Protein AF-A0A062VQ70-F1 (afdb_monomer_lite)

Secondary structure (DSSP, 8-state):
--------SS-----EEE------SS--HHHHHHHHHHS-PPPPPGGGGHHHHHHTTTTS-HHHHHHHHHHHHHT-PEEES-HHHHHHHTTTS-EEE-

Structure (mmCIF, N/CA/C/O backbone):
data_AF-A0A062VQ70-F1
#
_entry.id   AF-A0A062VQ70-F1
#
loop_
_atom_site.group_PDB
_atom_site.id
_atom_site.type_symbol
_atom_site.label_atom_id
_atom_site.label_alt_id
_atom_site.label_comp_id
_atom_site.label_asym_id
_atom_site.label_entity_id
_atom_site.label_seq_id
_atom_site.pdbx_PDB_ins_code
_atom_site.Cartn_x
_atom_site.Cartn_y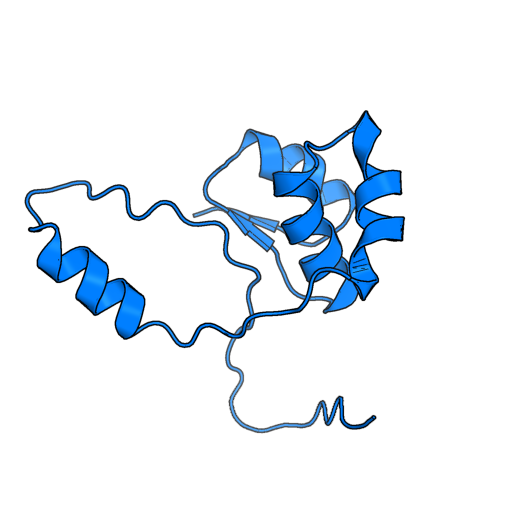
_atom_site.Cartn_z
_atom_site.occupancy
_atom_site.B_iso_or_equiv
_atom_site.auth_seq_id
_atom_site.auth_comp_id
_atom_site.auth_asym_id
_atom_site.auth_atom_id
_atom_site.pdbx_PDB_model_num
ATOM 1 N N . MET A 1 1 ? -19.075 9.753 -16.438 1.00 35.66 1 MET A N 1
ATOM 2 C CA . MET A 1 1 ? -17.696 9.437 -16.864 1.00 35.66 1 MET A CA 1
ATOM 3 C C . MET A 1 1 ? -17.394 8.072 -16.251 1.00 35.66 1 MET A C 1
ATOM 5 O O . MET A 1 1 ? -16.837 8.026 -15.170 1.00 35.66 1 MET A O 1
ATOM 9 N N . ARG A 1 2 ? -18.171 7.040 -16.635 1.00 33.22 2 ARG A N 1
ATOM 10 C CA . ARG A 1 2 ? -17.973 6.124 -17.792 1.00 33.22 2 ARG A CA 1
ATOM 11 C C . ARG A 1 2 ? -16.600 5.462 -17.656 1.00 33.22 2 ARG A C 1
ATOM 13 O O . ARG A 1 2 ? -15.625 6.194 -17.699 1.00 33.22 2 ARG A O 1
ATOM 20 N N . ASP A 1 3 ? -16.415 4.170 -17.455 1.00 35.50 3 ASP A N 1
ATOM 21 C CA . ASP A 1 3 ? -17.268 2.989 -17.533 1.00 35.50 3 ASP A CA 1
ATOM 22 C C . ASP A 1 3 ? -16.552 1.955 -16.652 1.00 35.50 3 ASP A C 1
ATOM 24 O O . ASP A 1 3 ? -15.438 1.548 -16.973 1.00 35.50 3 ASP A O 1
ATOM 28 N N . LEU A 1 4 ? -17.132 1.573 -15.512 1.00 38.94 4 LEU A N 1
ATOM 29 C CA . LEU A 1 4 ? -16.719 0.356 -14.809 1.00 38.94 4 LEU A CA 1
ATOM 30 C C . LEU A 1 4 ? -17.480 -0.789 -15.475 1.00 38.94 4 LEU A C 1
ATOM 32 O O . LEU A 1 4 ? -18.385 -1.371 -14.875 1.00 38.94 4 LEU A O 1
ATOM 36 N N . ASP A 1 5 ? -17.166 -1.044 -16.750 1.00 34.53 5 ASP A N 1
ATOM 37 C CA . ASP A 1 5 ? -17.688 -2.194 -17.486 1.00 34.53 5 ASP A CA 1
ATOM 38 C C . ASP A 1 5 ? -16.966 -3.448 -16.994 1.00 34.53 5 ASP A C 1
ATOM 40 O O . ASP A 1 5 ? -16.031 -4.012 -17.562 1.00 34.53 5 ASP A O 1
ATOM 44 N N . LEU A 1 6 ? -17.401 -3.811 -15.800 1.00 46.19 6 LEU A N 1
ATOM 45 C CA . LEU A 1 6 ? -17.066 -4.977 -15.038 1.00 46.19 6 LEU A CA 1
ATOM 46 C C . LEU A 1 6 ? -17.761 -6.187 -15.669 1.00 46.19 6 LEU A C 1
ATOM 48 O O . LEU A 1 6 ? -18.594 -6.780 -14.992 1.00 46.19 6 LEU A O 1
ATOM 52 N N . LYS A 1 7 ? -17.466 -6.596 -16.916 1.00 38.22 7 LYS A N 1
ATOM 53 C CA . LYS A 1 7 ? -17.836 -7.949 -17.390 1.00 38.22 7 LYS A CA 1
ATOM 54 C C . LYS A 1 7 ? -16.847 -8.610 -18.361 1.00 38.22 7 LYS A C 1
ATOM 56 O O . LYS A 1 7 ? -16.865 -8.392 -19.561 1.00 38.22 7 LYS A O 1
ATOM 61 N N . ARG A 1 8 ? -16.216 -9.652 -17.802 1.00 44.41 8 ARG A N 1
ATOM 62 C CA . ARG A 1 8 ? -16.180 -11.031 -18.335 1.00 44.41 8 ARG A CA 1
ATOM 63 C C . ARG A 1 8 ? -15.341 -11.278 -19.593 1.00 44.41 8 ARG A C 1
ATOM 65 O O . ARG A 1 8 ? -15.854 -11.311 -20.703 1.00 44.41 8 ARG A O 1
ATOM 72 N N . GLY A 1 9 ? -14.100 -11.701 -19.377 1.00 31.05 9 GLY A N 1
ATOM 73 C CA . GLY A 1 9 ? -13.354 -12.481 -20.362 1.00 31.05 9 GLY A CA 1
ATOM 74 C C . GLY A 1 9 ? -11.879 -12.521 -20.005 1.00 31.05 9 GLY A C 1
ATOM 75 O O . GLY A 1 9 ? -11.196 -11.530 -20.195 1.00 31.05 9 GLY A O 1
ATOM 76 N N . VAL A 1 10 ? -11.403 -13.670 -19.519 1.00 35.78 10 VAL A N 1
ATOM 77 C CA . VAL A 1 10 ? -10.066 -13.903 -18.938 1.00 35.78 10 VAL A CA 1
ATOM 78 C C . VAL A 1 10 ? -9.961 -13.393 -17.495 1.00 35.78 10 VAL A C 1
ATOM 80 O O . VAL A 1 10 ? -9.887 -12.200 -17.232 1.00 35.78 10 VAL A O 1
ATOM 83 N N . LEU A 1 11 ? -9.964 -14.323 -16.535 1.00 36.91 11 LEU A N 1
ATOM 84 C CA . LEU A 1 11 ? -9.667 -14.065 -15.123 1.00 36.91 11 LEU A CA 1
ATOM 85 C C . LEU A 1 11 ? -8.200 -13.624 -14.993 1.00 36.91 11 LEU A C 1
ATOM 87 O O . LEU A 1 11 ? -7.331 -14.428 -14.667 1.00 36.91 11 LEU A O 1
ATOM 91 N N . ARG A 1 12 ? -7.905 -12.360 -15.300 1.00 53.69 12 ARG A N 1
ATOM 92 C CA . ARG A 1 12 ? -6.642 -11.737 -14.907 1.00 53.69 12 ARG A CA 1
ATOM 93 C C . ARG A 1 12 ? -6.784 -11.346 -13.440 1.00 53.69 12 ARG A C 1
ATOM 95 O O . ARG A 1 12 ? -7.698 -10.587 -13.120 1.00 53.69 12 ARG A O 1
ATOM 102 N N . PRO A 1 13 ? -5.976 -11.901 -12.525 1.00 58.41 13 PRO A N 1
ATOM 103 C CA . PRO A 1 13 ? -6.093 -11.535 -11.129 1.00 58.41 13 PRO A CA 1
ATOM 104 C C . PRO A 1 13 ? -5.523 -10.121 -10.968 1.00 58.41 13 PRO A C 1
ATOM 106 O O . PRO A 1 13 ? -4.321 -9.895 -11.100 1.00 58.41 13 PRO A O 1
ATOM 109 N N . TYR A 1 14 ? -6.414 -9.154 -10.760 1.00 62.94 14 TYR A N 1
ATOM 110 C CA . TYR A 1 14 ? -6.041 -7.777 -10.470 1.00 62.94 14 TYR A CA 1
ATOM 111 C C . TYR A 1 14 ? -5.563 -7.699 -9.019 1.00 62.94 14 TYR A C 1
ATOM 113 O O . TYR A 1 14 ? -6.266 -8.126 -8.105 1.00 62.94 14 TYR A O 1
ATOM 121 N N . PHE A 1 15 ? -4.371 -7.145 -8.810 1.00 69.25 15 PHE A N 1
ATOM 122 C CA . PHE A 1 15 ? -3.808 -6.898 -7.486 1.00 69.25 15 PHE A CA 1
ATOM 123 C C . PHE A 1 15 ? -3.347 -5.452 -7.395 1.00 69.25 15 PHE A C 1
ATOM 125 O O . PHE A 1 15 ? -2.722 -4.934 -8.323 1.00 69.25 15 PHE A O 1
ATOM 132 N N . VAL A 1 16 ? -3.566 -4.822 -6.243 1.00 73.56 16 VAL A N 1
ATOM 133 C CA . VAL A 1 16 ? -2.843 -3.590 -5.922 1.00 73.56 16 VAL A CA 1
ATOM 134 C C . VAL A 1 16 ? -1.451 -3.991 -5.449 1.00 73.56 16 VAL A C 1
ATOM 136 O O . VAL A 1 16 ? -1.30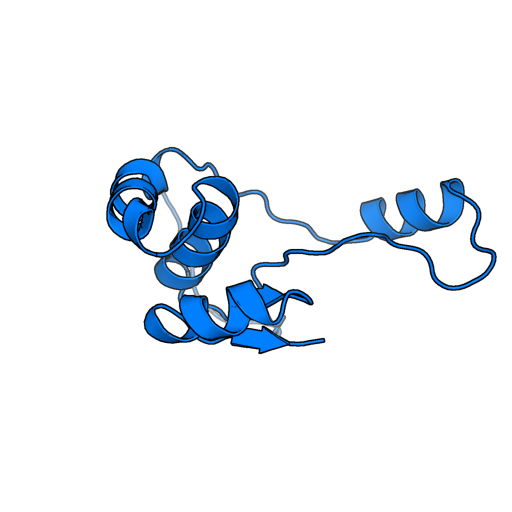6 -4.581 -4.381 1.00 73.56 16 VAL A O 1
ATOM 139 N N . LEU A 1 17 ? -0.426 -3.712 -6.256 1.00 75.50 17 LEU A N 1
ATOM 140 C CA . LEU A 1 17 ? 0.946 -4.125 -5.968 1.00 75.50 17 LEU A CA 1
ATOM 141 C C . LEU A 1 17 ? 1.741 -3.016 -5.276 1.00 75.50 17 LEU A C 1
ATOM 143 O O . LEU A 1 17 ? 1.914 -1.924 -5.817 1.00 75.50 17 LEU A O 1
ATOM 147 N N . ARG A 1 18 ? 2.338 -3.357 -4.131 1.00 72.75 18 ARG A N 1
ATOM 148 C CA . ARG A 1 18 ? 3.460 -2.621 -3.537 1.00 72.75 18 ARG A CA 1
ATOM 149 C C . ARG A 1 18 ? 4.703 -3.506 -3.579 1.00 72.75 18 ARG A C 1
ATOM 151 O O . ARG A 1 18 ? 4.883 -4.373 -2.725 1.00 72.75 18 ARG A O 1
ATOM 158 N N . ALA A 1 19 ? 5.564 -3.283 -4.568 1.00 59.31 19 ALA A N 1
ATOM 159 C CA . ALA A 1 19 ? 6.802 -4.038 -4.749 1.00 59.31 19 ALA A CA 1
ATOM 160 C C . ALA A 1 19 ? 8.047 -3.159 -4.582 1.00 59.31 19 ALA A C 1
ATOM 162 O O . ALA A 1 19 ? 8.061 -1.994 -4.974 1.00 59.31 19 ALA A O 1
ATOM 163 N N . CYS A 1 20 ? 9.113 -3.761 -4.054 1.00 53.94 20 CYS A N 1
ATOM 164 C CA . CYS A 1 20 ? 10.475 -3.295 -4.274 1.00 53.94 20 CYS A CA 1
ATOM 165 C C . CYS A 1 20 ? 11.105 -4.175 -5.360 1.00 53.94 20 CYS A C 1
ATOM 167 O O . CYS A 1 20 ? 11.096 -5.397 -5.220 1.00 53.94 20 CYS A O 1
ATOM 169 N N . LEU A 1 21 ? 11.719 -3.586 -6.391 1.00 58.44 21 LEU A N 1
ATOM 170 C CA . LEU A 1 21 ? 12.590 -4.300 -7.344 1.00 58.44 21 LEU A CA 1
ATOM 171 C C . LEU A 1 21 ? 13.968 -4.594 -6.718 1.00 58.44 21 LEU A C 1
ATOM 173 O O . LEU A 1 21 ? 15.014 -4.414 -7.336 1.00 58.44 21 LEU A O 1
ATOM 177 N N . CYS A 1 22 ? 13.969 -5.010 -5.455 1.00 49.50 22 CYS A N 1
ATOM 178 C CA . CYS A 1 22 ? 15.154 -5.347 -4.691 1.00 49.50 22 CYS A CA 1
ATOM 179 C C . CYS A 1 22 ? 15.717 -6.671 -5.251 1.00 49.50 22 CYS A C 1
ATOM 181 O O . CYS A 1 22 ? 15.272 -7.756 -4.880 1.00 49.50 22 CYS A O 1
ATOM 183 N N . GLY A 1 23 ? 16.640 -6.589 -6.212 1.00 53.28 23 GLY A N 1
ATOM 184 C CA . GLY A 1 23 ? 17.221 -7.750 -6.884 1.00 53.28 23 GLY A CA 1
ATOM 185 C C . GLY A 1 23 ? 18.100 -8.584 -5.953 1.00 53.28 23 GLY A C 1
ATOM 186 O O . GLY A 1 23 ? 19.252 -8.243 -5.707 1.00 53.28 23 GLY A O 1
ATOM 187 N N . THR A 1 24 ? 17.591 -9.716 -5.472 1.00 51.88 24 THR A N 1
ATOM 188 C CA . THR A 1 24 ? 18.429 -10.795 -4.943 1.00 51.88 24 THR A CA 1
ATOM 189 C C . THR A 1 24 ? 19.037 -11.561 -6.119 1.00 51.88 24 THR A C 1
ATOM 191 O O . THR A 1 24 ? 18.348 -12.263 -6.862 1.00 51.88 24 THR A O 1
ATOM 194 N N . GLY A 1 25 ? 20.344 -11.366 -6.305 1.00 51.47 25 GLY A N 1
ATOM 195 C CA . GLY A 1 25 ? 21.180 -12.075 -7.273 1.00 51.47 25 GLY A CA 1
ATOM 196 C C . GLY A 1 25 ? 21.411 -11.296 -8.564 1.00 51.47 25 GLY A C 1
ATOM 197 O O . GLY A 1 25 ? 20.508 -11.216 -9.385 1.00 51.47 25 GLY A O 1
ATOM 198 N N . GLY A 1 26 ? 22.622 -10.748 -8.722 1.00 52.81 26 GLY A N 1
ATOM 199 C CA . GLY A 1 26 ? 23.355 -10.543 -9.986 1.00 52.81 26 GLY A CA 1
ATOM 200 C C . GLY A 1 26 ? 22.665 -9.950 -11.223 1.00 52.81 26 GLY A C 1
ATOM 201 O O . GLY A 1 26 ? 23.264 -10.005 -12.289 1.00 52.81 26 GLY A O 1
ATOM 202 N N . ARG A 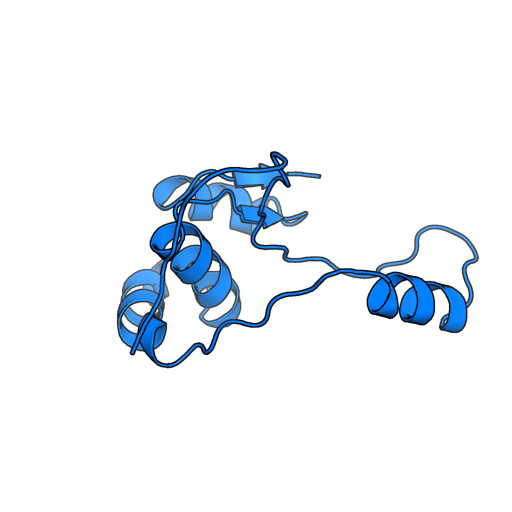1 27 ? 21.443 -9.422 -11.142 1.00 57.25 27 ARG A N 1
ATOM 203 C CA . ARG A 1 27 ? 20.743 -8.813 -12.280 1.00 57.25 27 ARG A CA 1
ATOM 204 C C . ARG A 1 27 ? 21.245 -7.394 -12.477 1.00 57.25 27 ARG A C 1
ATOM 206 O O . ARG A 1 27 ? 21.363 -6.642 -11.506 1.00 57.25 27 ARG A O 1
ATOM 213 N N . CYS A 1 28 ? 21.549 -7.026 -13.719 1.00 64.69 28 CYS A N 1
ATOM 214 C CA . CYS A 1 28 ? 21.918 -5.649 -14.005 1.00 64.69 28 CYS A CA 1
ATOM 215 C C . CYS A 1 28 ? 20.706 -4.739 -13.748 1.00 64.69 28 CYS A C 1
ATOM 217 O O . CYS A 1 28 ? 19.554 -5.164 -13.847 1.00 64.69 28 CYS A O 1
ATOM 219 N N . ALA A 1 29 ? 20.943 -3.463 -13.437 1.00 66.56 29 ALA A N 1
ATOM 220 C CA . ALA A 1 29 ? 19.862 -2.485 -13.287 1.00 66.56 29 ALA A CA 1
ATOM 221 C C . ALA A 1 29 ? 18.976 -2.386 -14.551 1.00 66.56 29 ALA A C 1
ATOM 223 O O . ALA A 1 29 ? 17.792 -2.073 -14.447 1.00 66.56 29 ALA A O 1
ATOM 224 N N . CYS A 1 30 ? 19.536 -2.702 -15.724 1.00 72.06 30 CYS A N 1
ATOM 225 C CA . CYS A 1 30 ? 18.819 -2.825 -16.991 1.00 72.06 30 CYS A CA 1
ATOM 226 C C . CYS A 1 30 ? 17.717 -3.894 -16.955 1.00 72.06 30 CYS A C 1
ATOM 228 O O . CYS A 1 30 ? 16.564 -3.574 -17.231 1.00 72.06 30 CYS A O 1
ATOM 230 N N . ASP A 1 31 ? 18.036 -5.116 -16.520 1.00 77.38 31 ASP A N 1
ATOM 231 C CA . ASP A 1 31 ? 17.085 -6.234 -16.471 1.00 77.38 31 ASP A CA 1
ATOM 232 C C . ASP A 1 31 ? 15.880 -5.908 -15.580 1.00 77.38 31 ASP A C 1
ATOM 234 O O . ASP A 1 31 ? 14.738 -6.227 -15.902 1.00 77.38 31 ASP A O 1
ATOM 238 N N . ALA A 1 32 ? 16.118 -5.237 -14.449 1.00 75.25 32 ALA A N 1
ATOM 239 C CA . ALA A 1 32 ? 15.052 -4.838 -13.533 1.00 75.25 32 ALA A CA 1
ATOM 240 C C . ALA A 1 32 ? 14.103 -3.797 -14.154 1.00 75.25 32 ALA A C 1
ATOM 242 O O . ALA A 1 32 ? 12.894 -3.846 -13.917 1.00 75.25 32 ALA A O 1
ATOM 243 N N . LEU A 1 33 ? 14.635 -2.869 -14.956 1.00 80.94 33 LEU A N 1
ATOM 244 C CA . LEU A 1 33 ? 13.833 -1.874 -15.666 1.00 80.94 33 LEU A CA 1
ATOM 245 C C . LEU A 1 33 ? 13.048 -2.493 -16.822 1.00 80.94 33 LEU A C 1
ATOM 247 O O . LEU A 1 33 ? 11.902 -2.104 -17.039 1.00 80.94 33 LEU A O 1
ATOM 251 N N . ASP A 1 34 ? 13.619 -3.462 -17.532 1.00 81.75 34 ASP A N 1
ATOM 252 C CA . ASP A 1 34 ? 12.920 -4.151 -18.616 1.00 81.75 34 ASP A CA 1
ATOM 253 C C . ASP A 1 34 ? 11.800 -5.048 -18.079 1.00 81.75 34 ASP A C 1
ATOM 255 O O . ASP A 1 34 ? 10.686 -5.018 -18.608 1.00 81.75 34 ASP A O 1
ATOM 259 N N . VAL A 1 35 ? 12.021 -5.723 -16.944 1.00 81.56 35 VAL A N 1
ATOM 260 C CA . VAL A 1 35 ? 10.942 -6.396 -16.206 1.00 81.56 35 VAL A CA 1
ATOM 261 C C . VAL A 1 35 ? 9.863 -5.391 -15.811 1.00 81.56 35 VAL A C 1
ATOM 263 O O . VAL A 1 35 ? 8.694 -5.627 -16.099 1.00 81.56 35 VAL A O 1
ATOM 266 N N . PHE A 1 36 ? 10.228 -4.248 -15.220 1.00 79.81 36 PHE A N 1
ATOM 267 C CA . PHE A 1 36 ? 9.252 -3.224 -14.834 1.00 79.81 36 PHE A CA 1
ATOM 268 C C . PHE A 1 36 ? 8.427 -2.713 -16.022 1.00 79.81 36 PHE A C 1
ATOM 270 O O . PHE A 1 36 ? 7.221 -2.532 -15.895 1.00 79.81 36 PHE A O 1
ATOM 277 N N . ARG A 1 37 ? 9.057 -2.513 -17.185 1.00 82.31 37 ARG A N 1
ATOM 278 C CA . ARG A 1 37 ? 8.379 -2.097 -18.423 1.00 82.31 37 ARG A CA 1
ATOM 279 C C . ARG A 1 37 ? 7.448 -3.167 -18.985 1.00 82.31 37 ARG A C 1
ATOM 281 O O . ARG A 1 37 ? 6.463 -2.816 -19.622 1.00 82.31 37 ARG A O 1
ATOM 288 N N . SER A 1 38 ? 7.764 -4.442 -18.769 1.00 83.00 38 SER A N 1
ATOM 289 C CA . SER A 1 38 ? 6.920 -5.562 -19.200 1.00 83.00 38 SER A CA 1
ATOM 290 C C . SER A 1 38 ? 5.687 -5.775 -18.315 1.00 83.00 38 SER A C 1
ATOM 292 O O . SER A 1 38 ? 4.778 -6.503 -18.707 1.00 83.00 38 SER A O 1
ATOM 294 N N . LEU A 1 39 ? 5.635 -5.147 -17.132 1.00 82.06 39 LEU A N 1
ATOM 295 C CA . LEU A 1 39 ? 4.471 -5.217 -16.256 1.00 82.06 39 LEU A CA 1
ATOM 296 C C . LEU A 1 39 ? 3.320 -4.390 -16.834 1.00 82.06 39 LEU A C 1
ATOM 298 O O . LEU A 1 39 ? 3.450 -3.196 -17.104 1.00 82.06 39 LEU A O 1
ATOM 302 N N . GLU A 1 40 ? 2.153 -5.012 -16.934 1.00 84.38 40 GLU A N 1
ATOM 303 C CA . GLU A 1 40 ? 0.904 -4.320 -17.236 1.00 84.38 40 GLU A CA 1
ATOM 304 C C . GLU A 1 40 ? 0.415 -3.583 -15.980 1.00 84.38 40 GLU A C 1
ATOM 306 O O . GLU A 1 40 ? -0.298 -4.136 -15.143 1.00 84.38 40 GLU A O 1
ATOM 311 N N . ILE A 1 41 ? 0.850 -2.331 -15.813 1.00 83.62 41 ILE A N 1
ATOM 312 C CA . ILE A 1 41 ? 0.495 -1.497 -14.658 1.00 83.62 41 ILE A CA 1
ATOM 313 C C . ILE A 1 41 ? -0.600 -0.508 -15.049 1.00 83.62 41 ILE A C 1
ATOM 315 O O . ILE A 1 41 ? -0.365 0.419 -15.827 1.00 83.62 41 ILE A O 1
ATOM 319 N N . GLU A 1 42 ? -1.766 -0.635 -14.422 1.00 86.19 42 GLU A N 1
ATOM 320 C CA . GLU A 1 42 ? -2.792 0.406 -14.432 1.00 86.19 42 GLU A CA 1
ATOM 321 C C . GLU A 1 42 ? -2.532 1.413 -13.301 1.00 86.19 42 GLU A C 1
ATOM 323 O O . GLU A 1 42 ? -2.314 1.046 -12.145 1.00 86.19 42 GLU A O 1
ATOM 328 N N . ARG A 1 43 ? -2.512 2.710 -13.630 1.00 85.31 43 ARG A N 1
ATOM 329 C CA . ARG A 1 43 ? -2.300 3.781 -12.648 1.00 85.31 43 ARG A CA 1
ATOM 330 C C . ARG A 1 43 ? -3.629 4.428 -12.299 1.00 85.31 43 ARG A C 1
ATOM 332 O O . ARG A 1 43 ? -4.266 5.026 -13.161 1.00 85.31 43 ARG A O 1
ATOM 339 N N . HIS A 1 44 ? -3.985 4.397 -11.020 1.00 87.25 44 HIS A N 1
ATOM 340 C CA . HIS A 1 44 ? -5.191 5.052 -10.525 1.00 87.25 44 HIS A CA 1
ATOM 341 C C . HIS A 1 44 ? -4.873 6.430 -9.922 1.00 87.25 44 HIS A C 1
ATOM 343 O O . HIS A 1 44 ? -3.920 6.558 -9.147 1.00 87.25 44 HIS A O 1
ATOM 349 N N . PRO A 1 45 ? -5.656 7.475 -10.246 1.00 86.75 45 PRO A N 1
ATOM 350 C CA . PRO A 1 45 ? -5.490 8.790 -9.643 1.00 86.75 45 PRO A CA 1
ATOM 351 C C . PRO A 1 45 ? -5.886 8.771 -8.161 1.00 86.75 45 PRO A C 1
ATOM 353 O O . PRO A 1 45 ? -6.934 8.253 -7.780 1.00 86.75 45 PRO A O 1
ATOM 356 N N . LEU A 1 46 ? -5.064 9.396 -7.316 1.00 85.00 46 LEU A N 1
ATOM 357 C CA . LEU A 1 46 ? -5.247 9.384 -5.860 1.00 85.00 46 LEU A CA 1
ATOM 358 C C . LEU A 1 46 ? -6.315 10.375 -5.358 1.00 85.00 46 LEU A C 1
ATOM 360 O O . LEU A 1 46 ? -6.735 10.292 -4.206 1.00 85.00 46 LEU A O 1
ATOM 364 N N . SER A 1 47 ? -6.755 11.312 -6.204 1.00 89.25 47 SER A N 1
ATOM 365 C CA . SER A 1 47 ? -7.663 12.417 -5.850 1.00 89.25 47 SER A CA 1
ATOM 366 C C . SER A 1 47 ? -8.964 11.942 -5.198 1.00 89.25 47 SER A C 1
ATOM 368 O O . SER A 1 47 ? -9.391 12.512 -4.197 1.00 89.25 47 SER A O 1
ATOM 370 N N . HIS A 1 48 ? -9.561 10.866 -5.714 1.00 89.44 48 HIS A N 1
ATOM 371 C CA . HIS A 1 48 ? -10.809 10.299 -5.191 1.00 89.44 48 HIS A CA 1
ATOM 372 C C . HIS A 1 48 ? -10.625 9.511 -3.885 1.00 89.44 48 HIS A C 1
ATOM 374 O O . HIS A 1 48 ? -11.601 9.222 -3.198 1.00 89.44 48 HIS A O 1
ATOM 380 N N . LEU A 1 49 ? -9.383 9.184 -3.519 1.00 92.62 49 LEU A N 1
ATOM 381 C CA . LEU A 1 49 ? -9.052 8.383 -2.341 1.00 92.62 49 LEU A CA 1
ATOM 382 C C . LEU A 1 49 ? -8.617 9.237 -1.146 1.00 92.62 49 LEU A C 1
ATOM 384 O O . LEU A 1 49 ? -8.516 8.712 -0.041 1.00 92.62 49 LEU A O 1
ATOM 388 N N . LEU A 1 50 ? -8.383 10.542 -1.327 1.00 93.88 50 LEU A N 1
ATOM 389 C CA . LEU A 1 50 ? -7.802 11.415 -0.297 1.00 93.88 50 LEU A CA 1
ATOM 390 C C . LEU A 1 50 ? -8.584 11.398 1.021 1.00 93.88 50 LEU A C 1
ATOM 392 O O . LEU A 1 50 ? -7.982 11.273 2.088 1.00 93.88 50 LEU A O 1
ATOM 396 N N . SER A 1 51 ? -9.918 11.455 0.965 1.00 94.81 51 SER A N 1
ATOM 397 C CA . SER A 1 51 ? -10.764 11.377 2.163 1.00 94.81 51 SER A CA 1
ATOM 398 C C . SER A 1 51 ? -10.583 10.049 2.901 1.00 94.81 51 SER A C 1
ATOM 400 O O . SER A 1 51 ? -10.498 10.025 4.131 1.00 94.81 51 SER A O 1
ATOM 402 N N . ARG A 1 52 ? -10.468 8.940 2.159 1.00 94.94 52 ARG A N 1
ATOM 403 C CA . ARG A 1 52 ? -10.262 7.618 2.751 1.00 94.94 52 ARG A CA 1
ATOM 404 C C . ARG A 1 52 ? -8.855 7.477 3.322 1.00 94.94 52 ARG A C 1
ATOM 406 O O . ARG A 1 52 ? -8.715 7.072 4.472 1.00 94.94 52 ARG A O 1
ATOM 413 N N . ILE A 1 53 ? -7.835 7.905 2.588 1.00 95.06 53 ILE A N 1
ATOM 414 C CA . ILE A 1 53 ? -6.439 7.944 3.047 1.00 95.06 53 ILE A CA 1
ATOM 415 C C . ILE A 1 53 ? -6.331 8.731 4.358 1.00 95.06 53 ILE A C 1
ATOM 417 O O . ILE A 1 53 ? -5.731 8.258 5.321 1.00 95.06 53 ILE A O 1
ATOM 421 N N . TRP A 1 54 ? -6.984 9.894 4.440 1.00 95.12 54 TRP A N 1
ATOM 422 C CA . TRP A 1 54 ? -6.996 10.709 5.653 1.00 95.12 54 TRP A CA 1
ATOM 423 C C . TRP A 1 54 ? -7.645 9.999 6.847 1.00 95.12 54 TRP A C 1
ATOM 425 O O . TRP A 1 54 ? -7.193 10.141 7.986 1.00 95.12 54 TRP A O 1
ATOM 435 N N . SER A 1 55 ? -8.691 9.203 6.620 1.00 95.81 55 SER A N 1
ATOM 436 C CA . SER A 1 55 ? -9.326 8.433 7.695 1.00 95.81 55 SER A CA 1
ATOM 437 C C . SER A 1 55 ? -8.405 7.356 8.288 1.00 95.81 55 SER A C 1
ATOM 439 O O . SER A 1 55 ? -8.491 7.089 9.482 1.00 95.81 55 SER A O 1
ATOM 441 N N . LEU A 1 56 ? -7.474 6.813 7.493 1.00 95.12 56 LEU A N 1
ATOM 442 C CA . LEU A 1 56 ? -6.538 5.751 7.893 1.00 95.12 56 LEU A CA 1
ATOM 443 C C . LEU A 1 56 ? -5.287 6.265 8.629 1.00 95.12 56 LEU A C 1
ATOM 445 O O . LEU A 1 56 ? -4.497 5.461 9.12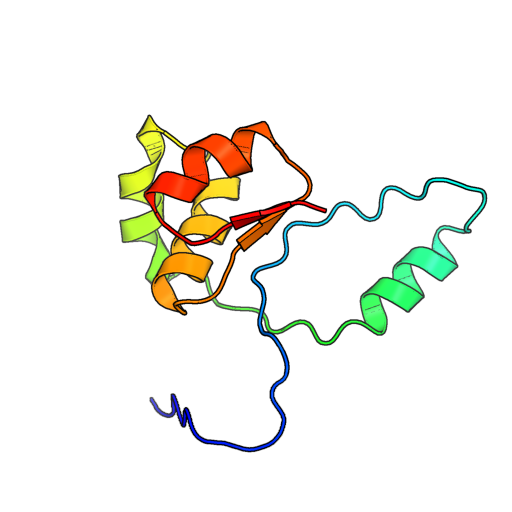4 1.00 95.12 56 LEU A O 1
ATOM 449 N N . ARG A 1 57 ? -5.103 7.589 8.728 1.00 93.75 57 ARG A N 1
ATOM 450 C CA . ARG A 1 57 ? -3.872 8.244 9.222 1.00 93.75 57 ARG A CA 1
ATOM 451 C C . ARG A 1 57 ? -3.409 7.825 10.622 1.00 93.75 57 ARG A C 1
ATOM 453 O O . ARG A 1 57 ? -2.244 8.013 10.951 1.00 93.75 57 ARG A O 1
ATOM 460 N N . HIS A 1 58 ? -4.318 7.315 11.452 1.00 92.81 58 HIS A N 1
ATOM 461 C CA . HIS A 1 58 ? -4.003 6.875 12.816 1.00 92.81 58 HIS A CA 1
ATOM 462 C C . HIS A 1 58 ? -3.385 5.474 12.859 1.00 92.81 58 HIS A C 1
ATOM 464 O O . HIS A 1 58 ? -2.692 5.146 13.816 1.00 92.81 58 HIS A O 1
ATOM 470 N N . ASP A 1 59 ? -3.604 4.668 11.819 1.00 92.12 59 ASP A N 1
ATOM 471 C CA . ASP A 1 59 ? -3.159 3.274 11.753 1.00 92.12 59 ASP A CA 1
ATOM 472 C C . ASP A 1 59 ? -2.056 3.045 10.713 1.00 92.12 59 ASP A C 1
ATOM 474 O O . ASP A 1 59 ? -1.214 2.158 10.876 1.00 92.12 59 ASP A O 1
ATOM 478 N N . ILE A 1 60 ? -2.088 3.795 9.608 1.00 93.81 60 ILE A N 1
ATOM 479 C CA . ILE A 1 60 ? -1.279 3.540 8.414 1.00 93.81 60 ILE A CA 1
ATOM 480 C C . ILE A 1 60 ? -0.647 4.851 7.930 1.00 93.81 60 ILE A C 1
ATOM 482 O O . ILE A 1 60 ? -1.279 5.908 7.935 1.00 93.81 60 ILE A O 1
ATOM 486 N N . SER A 1 61 ? 0.615 4.777 7.489 1.00 90.62 61 SER A N 1
ATOM 487 C CA . SER A 1 61 ? 1.308 5.912 6.868 1.00 90.62 61 SER A CA 1
ATOM 488 C C . SER A 1 61 ? 0.539 6.410 5.636 1.00 90.62 61 SER A C 1
ATOM 490 O O . SER A 1 61 ? -0.070 5.612 4.928 1.00 90.62 61 SER A O 1
ATOM 492 N N . ALA A 1 62 ? 0.587 7.711 5.328 1.00 87.81 62 ALA A N 1
ATOM 493 C CA . ALA A 1 62 ? -0.144 8.269 4.181 1.00 87.81 62 ALA A CA 1
ATOM 494 C C . ALA A 1 62 ? 0.191 7.568 2.848 1.00 87.81 62 ALA A C 1
ATOM 496 O O . ALA A 1 62 ? -0.690 7.377 2.013 1.00 87.81 62 ALA A O 1
ATOM 497 N N . TYR A 1 63 ? 1.448 7.145 2.674 1.00 86.81 63 TYR A N 1
ATOM 498 C CA . TYR A 1 63 ? 1.894 6.412 1.490 1.00 86.81 63 TYR A CA 1
ATOM 499 C C . TYR A 1 63 ? 1.238 5.030 1.395 1.00 86.81 63 TYR A C 1
ATOM 501 O O . TYR A 1 63 ? 0.638 4.688 0.378 1.00 86.81 63 TYR A O 1
ATOM 509 N N . ASP A 1 64 ? 1.299 4.245 2.471 1.00 92.06 64 ASP A N 1
ATOM 510 C CA . ASP A 1 64 ? 0.739 2.893 2.479 1.00 92.06 64 ASP A CA 1
ATOM 511 C C . ASP A 1 64 ? -0.800 2.907 2.486 1.00 92.06 64 ASP A C 1
ATOM 513 O O . ASP A 1 64 ? -1.438 2.036 1.894 1.00 92.06 64 ASP A O 1
ATOM 517 N N . ALA A 1 65 ? -1.406 3.929 3.095 1.00 94.38 65 ALA A N 1
ATOM 518 C CA . ALA A 1 65 ? -2.849 4.133 3.128 1.00 94.38 65 ALA A CA 1
ATOM 519 C C . ALA A 1 65 ? -3.436 4.341 1.725 1.00 94.38 65 ALA A C 1
ATOM 521 O O . ALA A 1 65 ? -4.578 3.957 1.495 1.00 94.38 65 ALA A O 1
ATOM 522 N N . GLY A 1 66 ? -2.662 4.884 0.777 1.00 93.69 66 GLY A N 1
ATOM 523 C CA . GLY A 1 66 ? -3.067 4.982 -0.627 1.00 93.69 66 GLY A CA 1
ATOM 524 C C . GLY A 1 66 ? -3.314 3.617 -1.269 1.00 93.69 66 GLY A C 1
ATOM 525 O O . GLY A 1 66 ? -4.351 3.416 -1.897 1.00 93.69 66 GLY A O 1
ATOM 526 N N . TYR A 1 67 ? -2.409 2.658 -1.053 1.00 92.69 67 TYR A N 1
ATOM 527 C CA . TYR A 1 67 ? -2.557 1.293 -1.568 1.00 92.69 67 TYR A CA 1
ATOM 528 C C . TYR A 1 67 ? -3.723 0.555 -0.903 1.00 92.69 67 TYR A C 1
ATOM 530 O O . TYR A 1 67 ? -4.482 -0.127 -1.586 1.00 92.69 67 TYR A O 1
ATOM 538 N N . VAL A 1 68 ? -3.901 0.725 0.413 1.00 94.69 68 VAL A N 1
ATOM 539 C CA . VAL A 1 68 ? -5.029 0.127 1.148 1.00 94.69 68 VAL A CA 1
ATOM 540 C C . VAL A 1 68 ? -6.364 0.701 0.671 1.00 94.69 68 VAL A C 1
ATOM 542 O O . VAL A 1 68 ? -7.273 -0.061 0.357 1.00 94.69 68 VAL A O 1
ATOM 545 N N . ALA A 1 69 ? -6.473 2.028 0.563 1.00 95.25 69 ALA A N 1
ATOM 546 C CA . ALA A 1 69 ? -7.692 2.694 0.112 1.00 95.25 69 ALA A CA 1
ATOM 547 C C . ALA A 1 69 ? -8.045 2.334 -1.338 1.00 95.25 69 ALA A C 1
ATOM 549 O O . ALA A 1 69 ? -9.221 2.202 -1.665 1.00 95.25 69 ALA A O 1
ATOM 550 N N . LEU A 1 70 ? -7.042 2.157 -2.205 1.00 93.94 70 LEU A N 1
ATOM 551 C CA . LEU A 1 70 ? -7.260 1.717 -3.581 1.00 93.94 70 LEU A CA 1
ATOM 552 C C . LEU A 1 70 ? -7.751 0.263 -3.641 1.00 93.94 70 LEU A C 1
ATOM 554 O O . LEU A 1 70 ? -8.718 -0.016 -4.343 1.00 93.94 70 LEU A O 1
ATOM 558 N N . ALA A 1 71 ? -7.113 -0.645 -2.896 1.00 93.50 71 ALA A N 1
ATOM 559 C CA . ALA A 1 71 ? -7.511 -2.053 -2.827 1.00 93.50 71 ALA A CA 1
ATOM 560 C C . ALA A 1 71 ? -8.948 -2.205 -2.301 1.00 93.50 71 ALA A C 1
ATOM 562 O O . ALA A 1 71 ? -9.753 -2.933 -2.878 1.00 93.50 71 ALA A O 1
ATOM 563 N N . GLU A 1 72 ? -9.290 -1.443 -1.259 1.00 93.75 72 GLU A N 1
ATOM 564 C CA . GLU A 1 72 ? -10.643 -1.352 -0.705 1.00 93.75 72 GLU A CA 1
ATOM 565 C C . GLU A 1 72 ? -11.650 -0.813 -1.735 1.00 93.75 72 GLU A C 1
ATOM 567 O O . GLU A 1 72 ? -12.706 -1.411 -1.924 1.00 93.75 72 GLU A O 1
ATOM 572 N N . ALA A 1 73 ? -11.323 0.275 -2.441 1.00 92.00 73 ALA A N 1
ATOM 573 C CA . ALA A 1 73 ? -12.218 0.891 -3.424 1.00 92.00 73 ALA A CA 1
ATOM 574 C C . ALA A 1 73 ? -12.478 0.006 -4.655 1.00 92.00 73 ALA A C 1
ATOM 576 O O . ALA A 1 73 ? -13.570 0.045 -5.220 1.00 92.00 73 ALA A O 1
ATOM 577 N N . LEU A 1 74 ? -11.482 -0.779 -5.073 1.00 90.94 74 LEU A N 1
ATOM 578 C CA . LEU A 1 74 ? -11.585 -1.698 -6.207 1.00 90.94 74 LEU A CA 1
ATOM 579 C C . LEU A 1 74 ? -12.125 -3.082 -5.813 1.00 90.94 74 LEU A C 1
ATOM 581 O O . LEU A 1 74 ? -12.496 -3.857 -6.692 1.00 90.94 74 LEU A O 1
ATOM 585 N N . GLY A 1 75 ? -12.169 -3.406 -4.517 1.00 90.69 75 GLY A N 1
ATOM 586 C CA . GLY A 1 75 ? -12.574 -4.726 -4.031 1.00 90.69 75 GLY A CA 1
ATOM 587 C C . GLY A 1 75 ? -11.606 -5.842 -4.432 1.00 90.69 75 GLY A C 1
ATOM 588 O O . GLY A 1 75 ? -12.037 -6.972 -4.653 1.00 90.69 75 GLY A O 1
ATOM 589 N N . ILE A 1 76 ? -10.312 -5.528 -4.554 1.00 92.50 76 ILE A N 1
ATOM 590 C CA . ILE A 1 76 ? -9.263 -6.475 -4.956 1.00 92.50 76 ILE A CA 1
ATOM 591 C C . ILE A 1 76 ? -8.206 -6.629 -3.855 1.00 92.50 76 ILE A C 1
ATOM 593 O O . ILE A 1 76 ? -7.985 -5.694 -3.081 1.00 92.50 76 ILE A O 1
ATOM 597 N N . PRO A 1 77 ? -7.522 -7.781 -3.773 1.00 93.50 77 PRO A N 1
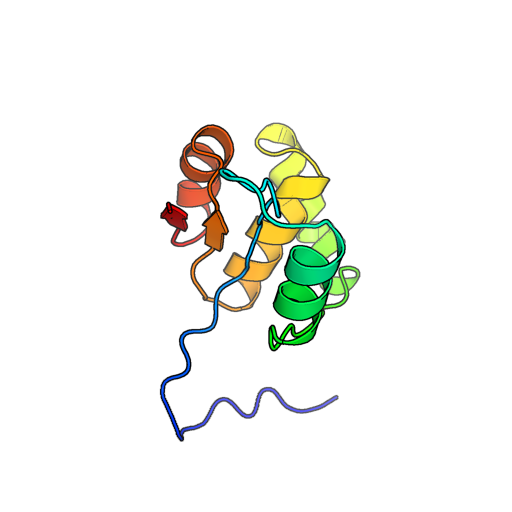ATOM 598 C CA . PRO A 1 77 ? -6.482 -7.998 -2.776 1.00 93.50 77 PRO A CA 1
ATOM 599 C C . PRO A 1 77 ? -5.280 -7.052 -2.932 1.00 93.50 77 PRO A C 1
ATOM 601 O O . PRO A 1 77 ? -4.780 -6.790 -4.032 1.00 93.50 77 PRO A O 1
ATOM 604 N N . LEU A 1 78 ? -4.762 -6.596 -1.790 1.00 92.75 78 LEU A N 1
ATOM 605 C CA . LEU A 1 78 ? -3.487 -5.896 -1.677 1.00 92.75 78 LEU A CA 1
ATOM 606 C C . LEU A 1 78 ? -2.339 -6.911 -1.650 1.00 92.75 78 LEU A C 1
ATOM 608 O O . LEU A 1 78 ? -2.249 -7.735 -0.740 1.00 92.75 78 LEU A O 1
ATOM 612 N N . LEU A 1 79 ? -1.424 -6.812 -2.609 1.00 92.62 79 LEU A N 1
ATOM 613 C CA . LEU A 1 79 ? -0.224 -7.639 -2.699 1.00 92.62 79 LEU A CA 1
ATOM 614 C C . LEU A 1 79 ? 0.985 -6.864 -2.157 1.00 92.62 79 LEU A C 1
ATOM 616 O O . LEU A 1 79 ? 1.369 -5.827 -2.706 1.00 92.62 79 LEU A O 1
ATOM 620 N N . THR A 1 80 ? 1.591 -7.346 -1.070 1.00 89.19 80 THR A N 1
ATOM 621 C CA . THR A 1 80 ? 2.711 -6.654 -0.407 1.00 89.19 80 THR A CA 1
ATOM 622 C C . THR A 1 80 ? 3.703 -7.621 0.240 1.00 89.19 80 THR A C 1
ATOM 624 O O . THR A 1 80 ? 3.317 -8.591 0.882 1.00 89.19 80 THR A O 1
ATOM 627 N N . LEU A 1 81 ? 4.999 -7.313 0.139 1.00 89.88 81 LEU A N 1
ATOM 628 C CA . LEU A 1 81 ? 6.075 -8.006 0.872 1.00 89.88 81 LEU A CA 1
ATOM 629 C C . LEU A 1 81 ? 6.222 -7.511 2.324 1.00 89.88 81 LEU A C 1
ATOM 631 O O . LEU A 1 81 ? 6.926 -8.098 3.147 1.00 89.88 81 LEU A O 1
ATOM 635 N N . ASP A 1 82 ? 5.579 -6.393 2.655 1.00 90.56 82 ASP A N 1
ATOM 636 C CA . ASP A 1 82 ? 5.696 -5.752 3.959 1.00 90.56 82 ASP A CA 1
ATOM 637 C C . ASP A 1 82 ? 4.712 -6.363 4.952 1.00 90.56 82 ASP A C 1
ATOM 639 O O . ASP A 1 82 ? 3.519 -6.050 4.969 1.00 90.56 82 ASP A O 1
ATOM 643 N N . LYS A 1 83 ? 5.239 -7.236 5.812 1.00 91.12 83 LYS A N 1
ATOM 644 C CA . LYS A 1 83 ? 4.465 -7.945 6.838 1.00 91.12 83 LYS A CA 1
ATOM 645 C C . LYS A 1 83 ? 3.818 -7.001 7.853 1.00 91.12 83 LYS A C 1
ATOM 647 O O . LYS A 1 83 ? 2.750 -7.321 8.379 1.00 91.12 83 LYS A O 1
ATOM 652 N N . ARG A 1 84 ? 4.437 -5.848 8.142 1.00 90.62 84 ARG A N 1
ATOM 653 C CA . ARG A 1 84 ? 3.889 -4.877 9.099 1.00 90.62 84 ARG A CA 1
ATOM 654 C C . ARG A 1 84 ? 2.668 -4.198 8.499 1.00 90.62 84 ARG A C 1
ATOM 656 O O . ARG A 1 84 ? 1.626 -4.160 9.150 1.00 90.62 84 ARG A O 1
ATOM 663 N N . LEU A 1 85 ? 2.781 -3.740 7.253 1.00 91.38 85 LEU A N 1
ATOM 664 C CA . LEU A 1 85 ? 1.645 -3.203 6.514 1.00 91.38 85 LEU A CA 1
ATOM 665 C C . LEU A 1 85 ? 0.547 -4.256 6.364 1.00 91.38 85 LEU A C 1
ATOM 667 O O . LEU A 1 85 ? -0.605 -3.966 6.666 1.00 91.38 85 LEU A O 1
ATOM 671 N N . ALA A 1 86 ? 0.899 -5.484 5.978 1.00 93.19 86 ALA A N 1
ATOM 672 C CA . ALA A 1 86 ? -0.069 -6.555 5.774 1.00 93.19 86 ALA A CA 1
ATOM 673 C C . ALA A 1 86 ? -0.925 -6.821 7.020 1.00 93.19 86 ALA A C 1
ATOM 675 O O . ALA A 1 86 ? -2.138 -6.989 6.916 1.00 93.19 86 ALA A O 1
ATOM 676 N N . LYS A 1 87 ? -0.316 -6.808 8.212 1.00 94.44 87 LYS A N 1
ATOM 677 C CA . LYS A 1 87 ? -1.037 -7.007 9.476 1.00 94.44 87 LYS A CA 1
ATOM 678 C C . LYS A 1 87 ? -2.100 -5.931 9.715 1.00 94.44 87 LYS A C 1
ATOM 680 O O . LYS A 1 87 ? -3.203 -6.264 10.143 1.00 94.44 87 LYS A O 1
ATOM 685 N N . THR A 1 88 ? -1.781 -4.666 9.453 1.00 94.75 88 THR A N 1
ATOM 686 C CA . THR A 1 88 ? -2.724 -3.555 9.652 1.00 94.75 88 THR A CA 1
ATOM 687 C C . THR A 1 88 ? -3.747 -3.468 8.516 1.00 94.75 88 THR A C 1
ATOM 689 O O . THR A 1 88 ? -4.933 -3.288 8.776 1.00 94.75 88 THR A O 1
ATOM 692 N N . ALA A 1 89 ? -3.318 -3.669 7.267 1.00 94.00 89 ALA A N 1
ATOM 693 C CA . ALA A 1 89 ? -4.150 -3.579 6.067 1.00 94.00 89 ALA A CA 1
ATOM 694 C C . ALA A 1 89 ? -5.250 -4.652 5.999 1.00 94.00 89 ALA A C 1
ATOM 696 O O . ALA A 1 89 ? -6.329 -4.374 5.482 1.00 94.00 89 ALA A O 1
ATOM 697 N N . ARG A 1 90 ? -5.029 -5.832 6.603 1.00 95.19 90 ARG A N 1
ATOM 698 C CA . ARG A 1 90 ? -6.036 -6.909 6.726 1.00 95.19 90 ARG A CA 1
ATOM 699 C C . ARG A 1 90 ? -7.336 -6.490 7.414 1.00 95.19 90 ARG A C 1
ATOM 701 O O . ARG A 1 90 ? -8.329 -7.198 7.310 1.00 95.19 90 ARG A O 1
ATOM 708 N N . ARG A 1 91 ? -7.339 -5.367 8.138 1.00 94.88 91 ARG A N 1
ATOM 709 C CA . ARG A 1 91 ? -8.552 -4.791 8.740 1.00 94.88 91 ARG A CA 1
ATOM 710 C C . ARG A 1 91 ? -9.472 -4.125 7.713 1.00 94.88 91 ARG A C 1
ATOM 712 O O . ARG A 1 91 ? -10.633 -3.893 8.021 1.00 94.88 91 ARG A O 1
ATOM 719 N N . TYR A 1 92 ? -8.939 -3.787 6.541 1.00 93.50 92 TYR A N 1
ATOM 720 C CA . TYR A 1 92 ? -9.583 -2.930 5.547 1.00 93.50 92 TYR A CA 1
ATOM 721 C C . TYR A 1 92 ? -9.776 -3.621 4.192 1.00 93.50 92 TYR A C 1
ATOM 723 O O . TYR A 1 92 ? -10.720 -3.305 3.479 1.00 93.50 92 TYR A O 1
ATOM 731 N N . CYS A 1 93 ? -8.904 -4.564 3.829 1.00 93.06 93 CYS A N 1
ATOM 732 C CA . CYS A 1 93 ? -8.968 -5.294 2.562 1.00 93.06 93 CYS A CA 1
ATOM 733 C C . CYS A 1 93 ? -8.340 -6.690 2.690 1.00 93.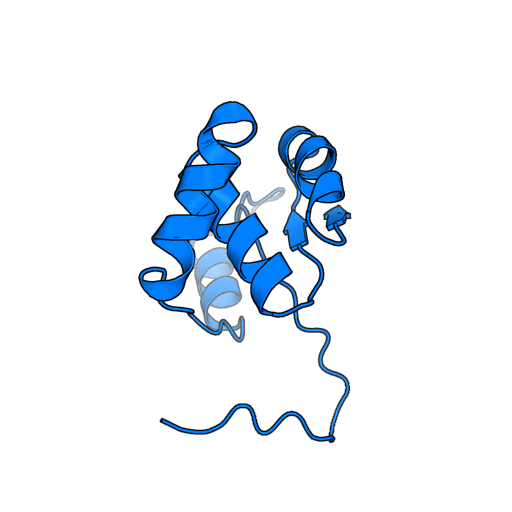06 93 CYS A C 1
ATOM 735 O O . CYS A 1 93 ? -7.640 -6.988 3.663 1.00 93.06 93 CYS A O 1
ATOM 737 N N . GLU A 1 94 ? -8.577 -7.552 1.700 1.00 94.44 94 GLU A N 1
ATOM 738 C CA . GLU A 1 94 ? -7.841 -8.810 1.574 1.00 94.44 94 GLU A CA 1
ATOM 739 C C . GLU A 1 94 ? -6.359 -8.523 1.294 1.00 94.44 94 GLU A C 1
ATOM 741 O O . GLU A 1 94 ? -6.027 -7.605 0.545 1.00 94.44 94 GLU A O 1
ATOM 746 N N . VAL A 1 95 ? -5.453 -9.296 1.902 1.00 93.19 95 VAL A N 1
ATOM 747 C CA . VAL A 1 95 ? -4.007 -9.094 1.743 1.00 93.19 95 VAL A CA 1
ATOM 748 C C . VAL A 1 95 ? -3.301 -10.399 1.419 1.00 93.19 95 VAL A C 1
ATOM 750 O O . VAL A 1 95 ? -3.341 -11.348 2.208 1.00 93.19 95 VAL A O 1
ATOM 753 N N . VAL A 1 96 ? -2.553 -10.383 0.320 1.00 92.62 96 VAL A N 1
ATOM 754 C CA . VAL A 1 96 ? -1.653 -11.453 -0.105 1.00 92.62 96 VAL A CA 1
ATOM 755 C C . VAL A 1 96 ? -0.210 -11.023 0.164 1.00 92.62 96 VAL A C 1
ATOM 757 O O . VAL A 1 96 ? 0.197 -9.906 -0.158 1.00 92.62 96 VAL A O 1
ATOM 760 N N . ILE A 1 97 ? 0.559 -11.909 0.795 1.00 88.12 97 ILE A N 1
ATOM 761 C CA . ILE A 1 97 ? 1.970 -11.683 1.126 1.00 88.12 97 ILE A CA 1
ATOM 762 C C . ILE A 1 97 ? 2.811 -12.601 0.240 1.00 88.12 97 ILE A C 1
ATOM 764 O O . ILE A 1 97 ? 2.505 -13.792 0.166 1.00 88.12 97 ILE A O 1
ATOM 768 N N . LEU A 1 98 ? 3.830 -12.042 -0.419 1.00 80.56 98 LEU A N 1
ATOM 769 C CA . LEU A 1 98 ? 4.831 -12.790 -1.195 1.00 80.56 98 LEU A CA 1
ATOM 770 C C . LEU A 1 98 ? 6.057 -13.169 -0.352 1.00 80.56 98 LEU A C 1
ATOM 772 O O . LEU A 1 98 ? 6.291 -12.524 0.699 1.00 80.56 98 LEU A O 1
#

pLDDT: mean 78.55, std 19.43, range [31.05, 95.81]

Sequence (98 aa):
MRDLDLKRGVLRPYFVLRACLCGTGGRCACDALDVFRSLEIERHPLSHLLSRIWSLRHDISAYDAGYVALAEALGIPLLTLDKRLAKTARRYCEVVIL

Radius of gyration: 15.21 Å; chains: 1; bounding box: 41×26×33 Å

Foldseek 3Di:
DDDPPPDDDDPPQDELDDDDLPDDDDDDPVVSVVVVVPDPDDDDDQVVQVVVLVVCVVPDPSVLSSSLSVCLVVQHEYEDQDPSSQVSSVVRHHYDHD